Protein AF-A0A2N5UF19-F1 (afdb_monomer_lite)

pLDDT: mean 84.65, std 9.79, range [37.78, 95.38]

Structure (mmCIF, N/CA/C/O backbone):
data_AF-A0A2N5UF19-F1
#
_entry.id   AF-A0A2N5UF19-F1
#
loop_
_atom_site.group_PDB
_atom_site.id
_atom_site.type_symbol
_atom_site.label_atom_id
_atom_site.label_alt_id
_atom_site.label_comp_id
_atom_site.label_asym_id
_atom_site.label_entity_id
_atom_site.label_seq_id
_atom_site.pdbx_PDB_ins_code
_atom_site.Cartn_x
_atom_site.Cartn_y
_atom_site.Cartn_z
_atom_site.occupancy
_atom_site.B_iso_or_equiv
_atom_site.auth_seq_id
_atom_site.auth_comp_id
_atom_site.auth_asym_id
_atom_site.auth_atom_id
_atom_site.pdbx_PDB_model_num
ATOM 1 N N . MET A 1 1 ? -1.051 24.160 10.845 1.00 38.50 1 MET A N 1
ATOM 2 C CA . MET A 1 1 ? -1.423 22.813 11.329 1.00 38.50 1 MET A CA 1
ATOM 3 C C . MET A 1 1 ? -2.649 22.968 12.214 1.00 38.50 1 MET A C 1
ATOM 5 O O . MET A 1 1 ? -2.527 23.573 13.270 1.00 38.50 1 MET A O 1
ATOM 9 N N . ASN A 1 2 ? -3.829 22.519 11.776 1.00 37.78 2 ASN A N 1
ATOM 10 C CA . ASN A 1 2 ? -4.981 22.441 12.677 1.00 37.78 2 ASN A CA 1
ATOM 11 C C . ASN A 1 2 ? -4.737 21.266 13.622 1.00 37.78 2 ASN A C 1
ATOM 13 O O . ASN A 1 2 ? -4.760 20.116 13.192 1.00 37.78 2 ASN A O 1
ATOM 17 N N . ILE A 1 3 ? -4.452 21.559 14.889 1.00 50.50 3 ILE A N 1
ATOM 18 C CA . ILE A 1 3 ? -4.397 20.536 15.930 1.00 50.50 3 ILE A CA 1
ATOM 19 C C . ILE A 1 3 ? -5.842 20.093 16.151 1.00 50.50 3 ILE A C 1
ATOM 21 O O . ILE A 1 3 ? -6.646 20.840 16.709 1.00 50.50 3 ILE A O 1
ATOM 25 N N . VAL A 1 4 ? -6.190 18.902 15.666 1.00 58.25 4 VAL A N 1
ATOM 26 C CA 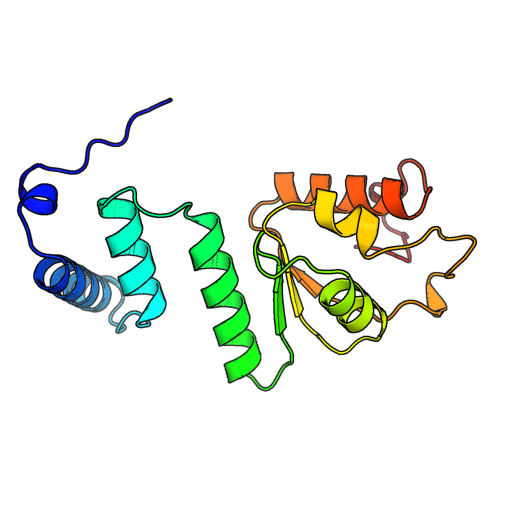. VAL A 1 4 ? -7.482 18.284 15.972 1.00 58.25 4 VAL A CA 1
ATOM 27 C C . VAL A 1 4 ? -7.481 17.982 17.468 1.00 58.25 4 VAL A C 1
ATOM 29 O O . VAL A 1 4 ? -6.801 17.067 17.924 1.00 58.25 4 VAL A O 1
ATOM 32 N N . ARG A 1 5 ? -8.193 18.795 18.256 1.00 68.38 5 ARG A N 1
ATOM 33 C CA . ARG A 1 5 ? -8.368 18.542 19.689 1.00 68.38 5 ARG A CA 1
ATOM 34 C C . ARG A 1 5 ? -9.418 17.458 19.875 1.00 68.38 5 ARG A C 1
ATOM 36 O O . ARG A 1 5 ? -10.597 17.670 19.601 1.00 68.38 5 ARG A O 1
ATOM 43 N N . VAL A 1 6 ? -8.974 16.308 20.361 1.00 73.88 6 VAL A N 1
ATOM 44 C CA . VAL A 1 6 ? -9.854 15.217 20.777 1.00 73.88 6 VAL A CA 1
ATOM 45 C C . VAL A 1 6 ? -10.618 15.659 22.039 1.00 73.88 6 VAL A C 1
ATOM 47 O O . VAL A 1 6 ? -9.989 16.225 22.936 1.00 73.88 6 VAL A O 1
ATOM 50 N N . PRO A 1 7 ? -11.946 15.453 22.139 1.00 81.50 7 PRO A N 1
ATOM 51 C CA . PRO A 1 7 ? -12.726 15.858 23.312 1.00 81.50 7 PRO A CA 1
ATOM 52 C C . PRO A 1 7 ? -12.206 15.235 24.616 1.00 81.50 7 PRO A C 1
ATOM 54 O O . PRO A 1 7 ? -11.822 14.067 24.623 1.00 81.50 7 PRO A O 1
ATOM 57 N N . GLU A 1 8 ? -12.271 15.964 25.735 1.00 81.25 8 GLU A N 1
ATOM 58 C CA . GLU A 1 8 ? -11.781 15.499 27.052 1.00 81.25 8 GLU A CA 1
ATOM 59 C C . GLU A 1 8 ? -12.364 14.145 27.470 1.00 81.25 8 GLU A C 1
ATOM 61 O O . GLU A 1 8 ? -11.659 13.301 28.009 1.00 81.25 8 GLU A O 1
ATOM 66 N N . LYS A 1 9 ? -13.636 13.892 27.140 1.00 81.12 9 LYS A N 1
ATOM 67 C CA . LYS A 1 9 ? -14.297 12.608 27.416 1.00 81.12 9 LYS A CA 1
ATOM 68 C C . LYS A 1 9 ? -13.608 11.424 26.737 1.00 81.12 9 LYS A C 1
ATOM 70 O O . LYS A 1 9 ? -13.553 10.348 27.310 1.00 81.12 9 LYS A O 1
ATOM 75 N N . VAL A 1 10 ? -13.092 11.623 25.525 1.00 80.50 10 VAL A N 1
ATOM 76 C CA . VAL A 1 10 ? -12.361 10.585 24.787 1.00 80.50 10 VAL A CA 1
ATOM 77 C C . VAL A 1 10 ? -10.948 10.448 25.349 1.00 80.50 10 VAL A C 1
ATOM 79 O O . VAL A 1 10 ? -10.447 9.339 25.471 1.00 80.50 10 VAL A O 1
ATOM 82 N N . GLN A 1 11 ? -10.320 11.550 25.768 1.00 80.50 11 GLN A N 1
ATOM 83 C CA . GLN A 1 11 ? -9.014 11.496 26.433 1.00 80.50 11 GLN A CA 1
ATOM 84 C C . GLN A 1 11 ? -9.071 10.740 27.770 1.00 80.50 11 GLN A C 1
ATOM 86 O O . GLN A 1 11 ? -8.145 9.997 28.071 1.00 80.50 11 GLN A O 1
ATOM 91 N N . ALA A 1 12 ? -10.155 10.898 28.536 1.00 86.62 12 ALA A N 1
ATOM 92 C CA . ALA A 1 12 ? -10.349 10.260 29.839 1.00 86.62 12 ALA A CA 1
ATOM 93 C C . ALA A 1 12 ? -10.863 8.809 29.769 1.00 86.62 12 ALA A C 1
ATOM 95 O O . ALA A 1 12 ? -10.735 8.078 30.747 1.00 86.62 12 ALA A O 1
ATOM 96 N N . ALA A 1 13 ? -11.457 8.400 28.645 1.00 89.81 13 ALA A N 1
ATOM 97 C CA . ALA A 1 13 ? -11.906 7.026 28.435 1.00 89.81 13 ALA A CA 1
ATOM 98 C C . ALA A 1 13 ? -10.713 6.070 28.313 1.00 89.81 13 ALA A C 1
ATOM 100 O O . ALA A 1 13 ? -9.643 6.463 27.853 1.00 89.81 13 ALA A O 1
ATOM 101 N N . THR A 1 14 ? -10.908 4.807 28.663 1.00 93.06 14 THR A N 1
ATOM 102 C CA . THR A 1 14 ? -9.971 3.708 28.400 1.00 93.06 14 THR A CA 1
ATOM 103 C C . THR A 1 14 ? -10.012 3.286 26.929 1.00 93.06 14 THR A C 1
ATOM 105 O O . THR A 1 14 ? -10.962 3.585 26.203 1.00 93.06 14 THR A O 1
ATOM 108 N N . ASP A 1 15 ? -8.979 2.580 26.465 1.00 89.75 15 ASP A N 1
ATOM 109 C CA . ASP A 1 15 ? -8.937 2.106 25.077 1.00 89.75 15 ASP A CA 1
ATOM 110 C C . ASP A 1 15 ? -10.076 1.128 24.774 1.00 89.75 15 ASP A C 1
ATOM 112 O O . ASP A 1 15 ? -10.686 1.235 23.716 1.00 89.75 15 ASP A O 1
ATOM 116 N N . GLU A 1 16 ? -10.441 0.250 25.710 1.00 93.50 16 GLU A N 1
ATOM 117 C CA . GLU A 1 16 ? -11.579 -0.660 25.530 1.00 93.50 16 GLU A CA 1
ATOM 118 C C . GLU A 1 16 ? -12.912 0.085 25.402 1.00 93.50 16 GLU A C 1
ATOM 120 O O . GLU A 1 16 ? -13.713 -0.225 24.519 1.00 93.50 16 GLU A O 1
ATOM 125 N N . GLU A 1 17 ? -13.138 1.127 26.205 1.00 94.06 17 GLU A N 1
ATOM 126 C CA . GLU A 1 17 ? -14.334 1.968 26.072 1.00 94.06 17 GLU A CA 1
ATOM 127 C C . GLU A 1 17 ? -14.383 2.666 24.707 1.00 94.06 17 GLU A C 1
ATOM 129 O O . GLU A 1 17 ? -15.438 2.708 24.069 1.00 94.06 17 GLU A O 1
ATOM 134 N N . ILE A 1 18 ? -13.244 3.169 24.215 1.00 92.25 18 ILE A N 1
ATOM 135 C CA . ILE A 1 18 ? -13.155 3.765 22.876 1.00 92.25 18 ILE A CA 1
ATOM 136 C C . ILE A 1 18 ? -13.451 2.723 21.793 1.00 92.25 18 ILE A C 1
ATOM 138 O O . ILE A 1 18 ? -14.260 2.994 20.902 1.00 92.25 18 ILE A O 1
ATOM 142 N N . LYS A 1 19 ? -12.849 1.529 21.870 1.00 93.44 19 LYS A N 1
ATOM 143 C CA . LYS A 1 19 ? -13.059 0.446 20.896 1.00 93.44 19 LYS A CA 1
ATOM 144 C C . LYS A 1 19 ? -14.536 0.052 20.819 1.00 93.44 19 LYS A C 1
ATOM 146 O O . LYS A 1 19 ? -15.097 0.001 19.723 1.00 93.44 19 LYS A O 1
ATOM 151 N N . GLN A 1 20 ? -15.196 -0.128 21.964 1.00 94.44 20 GLN A N 1
ATOM 152 C CA . GLN A 1 20 ? -16.628 -0.442 22.024 1.00 94.44 20 GLN A CA 1
ATOM 153 C C . GLN A 1 20 ? -17.499 0.674 21.436 1.00 94.44 20 GLN A C 1
ATOM 155 O O . GLN A 1 20 ? -18.441 0.402 20.688 1.00 94.44 20 GLN A O 1
ATOM 160 N N . LEU A 1 21 ? -17.169 1.941 21.708 1.00 92.19 21 LEU A N 1
ATOM 161 C CA . LEU A 1 21 ? -17.882 3.079 21.126 1.00 92.19 21 LEU A CA 1
ATOM 162 C C . LEU A 1 21 ? -17.738 3.136 19.600 1.00 92.19 21 LEU A C 1
ATOM 164 O O . LEU A 1 21 ? -18.724 3.410 18.913 1.00 92.19 21 LEU A O 1
ATOM 168 N N . ILE A 1 22 ? -16.547 2.860 19.064 1.00 91.50 22 ILE A N 1
ATOM 169 C CA . ILE A 1 22 ? -16.302 2.817 17.615 1.00 91.50 22 ILE A CA 1
ATOM 170 C C . ILE A 1 22 ? -17.137 1.707 16.965 1.00 91.50 22 ILE A C 1
ATOM 172 O O . ILE A 1 22 ? -17.816 1.961 15.966 1.00 91.50 22 ILE A O 1
ATOM 176 N N . ILE A 1 23 ? -17.140 0.505 17.550 1.00 93.50 23 ILE A N 1
ATOM 177 C CA . ILE A 1 23 ? -17.935 -0.635 17.068 1.00 93.50 23 ILE A CA 1
ATOM 178 C C . ILE A 1 23 ? -19.424 -0.284 17.061 1.00 93.50 23 ILE A C 1
ATOM 180 O O . ILE A 1 23 ? -20.087 -0.400 16.026 1.00 93.50 23 ILE A O 1
ATOM 184 N N . ALA A 1 24 ? -19.938 0.229 18.182 1.00 93.75 24 ALA A N 1
ATOM 185 C CA . ALA A 1 24 ? -21.338 0.610 18.317 1.00 93.75 24 ALA A CA 1
ATOM 186 C C . ALA A 1 24 ? -21.744 1.711 17.320 1.00 93.75 24 ALA A C 1
ATOM 188 O O . ALA A 1 24 ? -22.820 1.642 16.719 1.00 93.75 24 ALA A O 1
ATOM 189 N N . GLN A 1 25 ? -20.892 2.720 17.103 1.00 92.88 25 GLN A N 1
ATOM 190 C CA . GLN A 1 25 ? -21.153 3.778 16.123 1.00 92.88 25 GLN A CA 1
ATOM 191 C C . GLN A 1 25 ? -21.140 3.258 14.685 1.00 92.88 25 GLN A C 1
ATOM 193 O O . GLN A 1 25 ? -22.019 3.633 13.906 1.00 92.88 25 GLN A O 1
ATOM 198 N N . SER A 1 26 ? -20.186 2.393 14.332 1.00 92.25 26 SER A N 1
ATOM 199 C CA . SER A 1 26 ? -20.117 1.780 13.003 1.00 92.25 26 SER A CA 1
ATOM 200 C C . SER A 1 26 ? -21.362 0.945 12.711 1.00 92.25 26 SER A C 1
ATOM 202 O O . SER A 1 26 ? -22.019 1.170 11.694 1.00 92.25 26 SER A O 1
ATOM 204 N N . LEU A 1 27 ? -21.759 0.068 13.640 1.00 93.38 27 LEU A N 1
ATOM 205 C CA . LEU A 1 27 ? -22.988 -0.721 13.525 1.00 93.38 27 LEU A CA 1
ATOM 206 C C . LEU A 1 27 ? -24.215 0.178 13.368 1.00 93.38 27 LEU A C 1
ATOM 208 O O . LEU A 1 27 ? -25.007 -0.009 12.451 1.00 93.38 27 LEU A O 1
ATOM 212 N N . ARG A 1 28 ? -24.349 1.215 14.198 1.00 95.38 28 ARG A N 1
ATOM 213 C CA . ARG A 1 28 ? -25.477 2.150 14.113 1.00 95.38 28 ARG A CA 1
ATOM 214 C C . ARG A 1 28 ? -25.533 2.902 12.779 1.00 95.38 28 ARG A C 1
ATOM 216 O O . ARG A 1 28 ? -26.624 3.192 12.293 1.00 95.38 28 ARG A O 1
ATOM 223 N N . ARG A 1 29 ? -24.384 3.296 12.220 1.00 95.25 29 ARG A N 1
ATOM 224 C CA . ARG A 1 29 ? -24.312 4.185 11.047 1.00 95.25 29 ARG A CA 1
ATOM 225 C C . ARG A 1 29 ? -24.314 3.446 9.713 1.00 95.25 29 ARG A C 1
ATOM 227 O O . ARG A 1 29 ? -24.862 3.980 8.744 1.00 95.25 29 ARG A O 1
ATOM 234 N N . TYR A 1 30 ? -23.655 2.295 9.664 1.00 93.19 30 TYR A N 1
ATOM 235 C CA . TYR A 1 30 ? -23.411 1.519 8.448 1.00 93.19 30 TYR A CA 1
ATOM 236 C C . TYR A 1 30 ? -24.111 0.158 8.462 1.00 93.19 30 TYR A C 1
ATOM 238 O O . TYR A 1 30 ? -24.095 -0.528 7.447 1.00 93.19 30 TYR A O 1
ATOM 246 N N . ASN A 1 31 ? -24.734 -0.229 9.583 1.00 92.69 31 ASN A N 1
ATOM 247 C CA . ASN A 1 31 ? -25.325 -1.554 9.781 1.00 92.69 31 ASN A CA 1
ATOM 248 C C . ASN A 1 31 ? -24.322 -2.693 9.528 1.00 92.69 31 ASN A C 1
ATOM 250 O O . ASN A 1 31 ? -24.681 -3.768 9.054 1.00 92.69 31 ASN A O 1
ATOM 254 N N . GLN A 1 32 ? -23.048 -2.422 9.818 1.00 87.75 32 GLN A N 1
ATOM 255 C CA . GLN A 1 32 ? -21.938 -3.335 9.610 1.00 87.75 32 GLN A CA 1
ATOM 256 C C . GLN A 1 32 ? -20.946 -3.201 10.763 1.00 87.75 32 GLN A C 1
ATOM 258 O O . GLN A 1 32 ? -20.590 -2.090 11.181 1.00 87.75 32 GLN A O 1
ATOM 263 N N . GLU A 1 33 ? -20.501 -4.346 11.271 1.00 88.88 33 GLU A N 1
ATOM 264 C CA . GLU A 1 33 ? -19.436 -4.392 12.262 1.00 88.88 33 GLU A CA 1
ATOM 265 C C . GLU A 1 33 ? -18.110 -3.979 11.603 1.00 88.88 33 GLU A C 1
ATOM 267 O O . 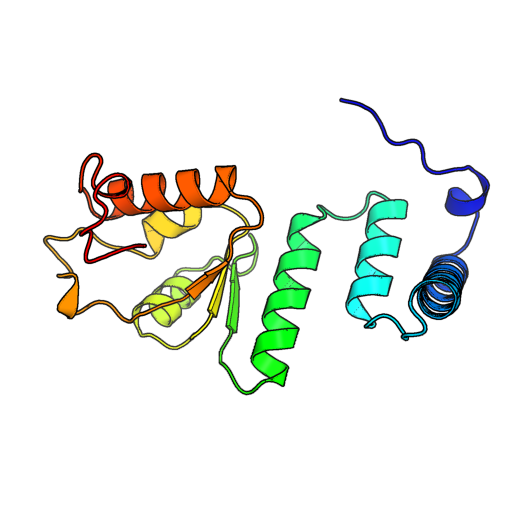GLU A 1 33 ? -17.777 -4.480 10.521 1.00 88.88 33 GLU A O 1
ATOM 272 N N . PRO A 1 34 ? -17.368 -3.029 12.196 1.00 87.50 34 PRO A N 1
ATOM 273 C CA . PRO A 1 34 ? -16.084 -2.627 11.652 1.00 87.50 34 PRO A CA 1
ATOM 274 C C . PRO A 1 34 ? -15.072 -3.753 11.854 1.00 87.50 34 PRO A C 1
ATOM 276 O O . PRO A 1 34 ? -15.128 -4.505 12.826 1.00 87.50 34 PRO A O 1
ATOM 279 N N . LYS A 1 35 ? -14.099 -3.849 10.950 1.00 84.56 35 LYS A N 1
ATOM 280 C CA . LYS A 1 35 ? -13.008 -4.817 11.103 1.00 84.56 35 LYS A CA 1
ATOM 281 C C . LYS A 1 35 ? -12.163 -4.460 12.334 1.00 84.56 35 LYS A C 1
ATOM 283 O O . LYS A 1 35 ? -11.968 -3.267 12.585 1.00 84.56 35 LYS A O 1
ATOM 288 N N . PRO A 1 36 ? -11.576 -5.442 13.045 1.00 85.69 36 PRO A N 1
ATOM 289 C CA . PRO A 1 36 ? -10.744 -5.176 14.222 1.00 85.69 36 PRO A CA 1
ATOM 290 C C . PRO A 1 36 ? -9.655 -4.124 13.977 1.00 85.69 36 PRO A C 1
ATOM 292 O O . PRO A 1 36 ? -9.497 -3.198 14.770 1.00 85.69 36 PRO A O 1
ATOM 295 N N . LEU A 1 37 ? -8.976 -4.185 12.828 1.00 79.06 37 LEU A N 1
ATOM 296 C CA . LEU A 1 37 ? -7.924 -3.232 12.487 1.00 79.06 37 LEU A CA 1
ATOM 297 C C . LEU A 1 37 ? -8.458 -1.811 12.211 1.00 79.06 37 LEU A C 1
ATOM 299 O O . LEU A 1 37 ? -7.765 -0.834 12.488 1.00 79.06 37 LEU A O 1
ATOM 303 N N . GLN A 1 38 ? -9.705 -1.651 11.755 1.00 81.56 38 GLN A N 1
ATOM 304 C CA . GLN A 1 38 ? -10.348 -0.333 11.632 1.00 81.56 38 GLN A CA 1
ATOM 305 C C . GLN A 1 38 ? -10.622 0.277 13.008 1.00 81.56 38 GLN A C 1
ATOM 307 O O . GLN A 1 38 ? -10.403 1.472 13.209 1.00 81.56 38 GLN A O 1
ATOM 312 N N . VAL A 1 39 ? -11.058 -0.548 13.962 1.00 88.94 39 VAL A N 1
ATOM 313 C CA . VAL A 1 39 ? -11.268 -0.129 15.351 1.00 88.94 39 VAL A CA 1
ATOM 314 C C . VAL A 1 39 ? -9.938 0.305 15.965 1.00 88.94 39 VAL A C 1
ATOM 316 O O . VAL A 1 39 ? -9.831 1.413 16.483 1.00 88.94 39 VAL A O 1
ATOM 319 N N . GLU A 1 40 ? -8.902 -0.518 15.816 1.00 84.38 40 GLU A N 1
ATOM 320 C CA . GLU A 1 40 ? -7.552 -0.229 16.303 1.00 84.38 40 GLU A CA 1
ATOM 321 C C . GLU A 1 40 ? -6.981 1.052 15.673 1.00 84.38 40 GLU A C 1
ATOM 323 O O . GLU A 1 40 ? -6.414 1.903 16.358 1.00 84.38 40 GLU A O 1
ATOM 328 N N . THR A 1 41 ? -7.207 1.251 14.372 1.00 78.38 41 THR A N 1
ATOM 329 C CA . THR A 1 41 ? -6.794 2.460 13.647 1.00 78.38 41 THR A CA 1
ATOM 330 C C . THR A 1 41 ? -7.408 3.718 14.249 1.00 78.38 41 THR A C 1
ATOM 332 O O . THR A 1 41 ? -6.698 4.683 14.534 1.00 78.38 41 THR A O 1
ATOM 335 N N . VAL A 1 42 ? -8.729 3.727 14.435 1.00 84.88 42 VAL A N 1
ATOM 336 C CA . VAL A 1 42 ? -9.442 4.902 14.947 1.00 84.88 42 VAL A CA 1
ATOM 337 C C . VAL A 1 42 ? -9.056 5.171 16.401 1.00 84.88 42 VAL A C 1
ATOM 339 O O . VAL A 1 42 ? -8.814 6.326 16.748 1.00 84.88 42 VAL A O 1
ATOM 342 N N . THR A 1 43 ? -8.906 4.134 17.228 1.00 87.44 43 THR A N 1
ATOM 343 C CA . THR A 1 43 ? -8.422 4.273 18.610 1.00 87.44 43 THR A CA 1
ATOM 344 C C . THR A 1 43 ? -7.043 4.929 18.650 1.00 87.44 43 THR A C 1
ATOM 346 O O . THR A 1 43 ? -6.857 5.936 19.333 1.00 87.44 43 THR A O 1
ATOM 349 N N . ASN A 1 44 ? -6.093 4.445 17.851 1.00 80.69 44 ASN A N 1
ATOM 350 C CA . ASN A 1 44 ? -4.738 4.993 17.829 1.00 80.69 44 ASN A CA 1
ATOM 351 C C . ASN A 1 44 ? -4.672 6.431 17.295 1.00 80.69 44 ASN A C 1
ATOM 353 O O . ASN A 1 44 ? -3.874 7.235 17.785 1.00 80.69 44 ASN A O 1
ATOM 357 N N . LEU A 1 45 ? -5.547 6.792 16.349 1.00 79.19 45 LEU A N 1
ATOM 358 C CA . LEU A 1 45 ? -5.700 8.175 15.888 1.00 79.19 45 LEU A CA 1
ATOM 359 C C . LEU A 1 45 ? -6.227 9.095 16.989 1.00 79.19 45 LEU A C 1
ATOM 361 O O . LEU A 1 45 ? -5.701 10.192 17.170 1.00 79.19 45 LEU A O 1
ATOM 365 N N . LEU A 1 46 ? -7.224 8.646 17.754 1.00 83.50 46 LEU A N 1
ATOM 366 C CA . LEU A 1 46 ? -7.764 9.400 18.890 1.00 83.50 46 LEU A CA 1
ATOM 367 C C . LEU A 1 46 ? -6.733 9.579 20.015 1.00 83.50 46 LEU A C 1
ATOM 369 O O . LEU A 1 46 ? -6.813 10.549 20.768 1.00 83.50 46 LEU A O 1
ATOM 373 N N . ARG A 1 47 ? -5.751 8.680 20.114 1.00 82.19 47 ARG A N 1
ATOM 374 C CA . ARG A 1 47 ? -4.631 8.777 21.061 1.00 82.19 47 ARG A CA 1
ATOM 375 C C . ARG A 1 47 ? -3.421 9.540 20.531 1.00 82.19 47 ARG A C 1
ATOM 377 O O . ARG A 1 47 ? -2.505 9.818 21.298 1.00 82.19 47 ARG A O 1
ATOM 384 N N . GLY A 1 48 ? -3.396 9.875 19.242 1.00 75.56 48 GLY A N 1
ATOM 385 C CA . GLY A 1 48 ? -2.229 10.479 18.597 1.00 75.56 48 GLY A CA 1
ATOM 386 C C . GLY A 1 48 ? -1.001 9.561 18.561 1.00 75.56 48 GLY A C 1
ATOM 387 O O . GLY A 1 48 ? 0.116 10.057 18.449 1.00 75.56 48 GLY A O 1
ATOM 388 N N . LEU A 1 49 ? -1.193 8.241 18.682 1.00 67.69 49 LEU A N 1
ATOM 389 C CA . LEU A 1 49 ? -0.107 7.258 18.783 1.00 67.69 49 LEU A CA 1
ATOM 390 C C . LEU A 1 49 ? 0.429 6.805 17.420 1.00 67.69 49 LEU A C 1
ATOM 392 O O . LEU A 1 49 ? 1.557 6.325 17.348 1.00 67.69 49 LEU A O 1
ATOM 396 N N . LEU A 1 50 ? -0.349 6.953 16.343 1.00 61.81 50 LEU A N 1
ATOM 397 C CA . LEU A 1 50 ? 0.014 6.442 15.019 1.00 61.81 50 LEU A CA 1
ATOM 398 C C . LEU A 1 50 ? -0.155 7.470 13.906 1.00 61.81 50 LEU A C 1
ATOM 400 O O . LEU A 1 50 ? -1.074 8.291 13.906 1.00 61.81 50 LEU A O 1
ATOM 404 N N . ASN A 1 51 ? 0.724 7.359 12.908 1.00 60.78 51 ASN A N 1
ATOM 405 C CA . ASN A 1 51 ? 0.518 7.975 11.611 1.00 60.78 51 ASN A CA 1
ATOM 406 C C . ASN A 1 51 ? -0.625 7.218 10.902 1.00 60.78 51 ASN A C 1
ATOM 408 O O . ASN A 1 51 ? -0.485 6.015 10.678 1.00 60.78 51 ASN A O 1
ATOM 412 N N . PRO A 1 52 ? -1.736 7.876 10.517 1.00 59.19 52 PRO A N 1
ATOM 413 C CA . PRO A 1 52 ? -2.875 7.224 9.856 1.00 59.19 52 PRO A CA 1
ATOM 414 C C . PRO A 1 52 ? -2.519 6.428 8.593 1.00 59.19 52 PRO A C 1
ATOM 416 O O . PRO A 1 52 ? -3.311 5.607 8.138 1.00 59.19 52 PRO A O 1
ATOM 419 N N . LEU A 1 53 ? -1.356 6.691 7.992 1.00 58.16 53 LEU A N 1
A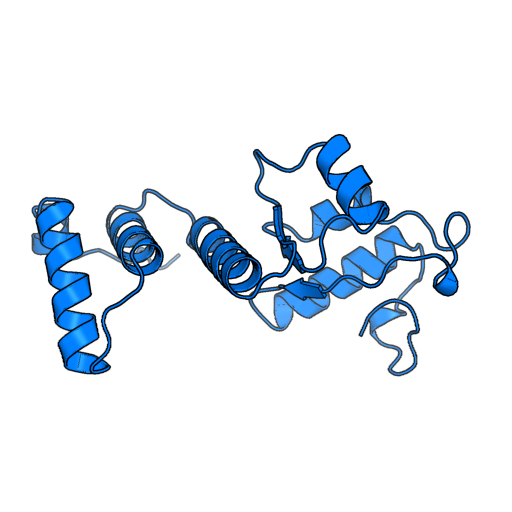TOM 420 C CA . LEU A 1 53 ? -0.883 5.972 6.812 1.00 58.16 53 LEU A CA 1
ATOM 421 C C . LEU A 1 53 ? -0.367 4.564 7.130 1.00 58.16 53 LEU A C 1
ATOM 423 O O . LEU A 1 53 ? -0.406 3.708 6.246 1.00 58.16 53 LEU A O 1
ATOM 427 N N . ASP A 1 54 ? 0.083 4.311 8.360 1.00 63.53 54 ASP A N 1
ATOM 428 C CA . ASP A 1 54 ? 0.678 3.027 8.728 1.00 63.53 54 ASP A CA 1
ATOM 429 C C . ASP A 1 54 ? -0.396 1.947 8.824 1.00 63.53 54 ASP A C 1
ATOM 431 O O . ASP A 1 54 ? -0.338 0.929 8.134 1.00 63.53 54 ASP A O 1
ATOM 435 N N . THR A 1 55 ? -1.449 2.260 9.569 1.00 66.81 55 THR A N 1
ATOM 436 C CA . THR A 1 55 ? -2.603 1.391 9.770 1.00 66.81 55 THR A CA 1
ATOM 437 C C . THR A 1 55 ? -3.433 1.199 8.503 1.00 66.81 55 THR A C 1
ATOM 439 O O . THR A 1 55 ? -4.022 0.139 8.291 1.00 66.81 55 THR A O 1
ATOM 442 N N . LEU A 1 56 ? -3.492 2.206 7.626 1.00 69.19 56 LEU A N 1
ATOM 443 C CA . LEU A 1 56 ? -4.213 2.087 6.361 1.00 69.19 56 LEU A CA 1
ATOM 444 C C . LEU A 1 56 ? -3.529 1.093 5.410 1.00 69.19 56 LEU A C 1
ATOM 446 O O . LEU A 1 56 ? -4.224 0.344 4.724 1.00 69.19 56 LEU A O 1
ATOM 450 N N . GLY A 1 57 ? -2.193 1.065 5.390 1.00 74.19 57 GLY A N 1
ATOM 451 C CA . GLY A 1 57 ? -1.438 0.097 4.595 1.00 74.19 57 GLY A CA 1
ATOM 452 C C . GLY A 1 57 ? -1.644 -1.343 5.071 1.00 74.19 57 GLY A C 1
ATOM 453 O O . GLY A 1 57 ? -1.834 -2.235 4.245 1.00 74.19 57 GLY A O 1
ATOM 454 N N . ASP A 1 58 ? -1.691 -1.563 6.387 1.00 78.31 58 ASP A N 1
ATOM 455 C CA . ASP A 1 58 ? -1.913 -2.897 6.959 1.00 78.31 58 ASP A CA 1
ATOM 456 C C . ASP A 1 58 ? -3.311 -3.431 6.617 1.00 78.31 58 ASP A C 1
ATOM 458 O O . ASP A 1 58 ? -3.437 -4.561 6.147 1.00 78.31 58 ASP A O 1
ATOM 462 N N . ASN A 1 59 ? -4.349 -2.588 6.714 1.00 78.88 59 ASN A N 1
ATOM 463 C CA . ASN A 1 59 ? -5.720 -2.958 6.332 1.00 78.88 59 ASN A CA 1
ATOM 464 C C . ASN A 1 59 ? -5.801 -3.424 4.873 1.00 78.88 59 ASN A C 1
ATOM 466 O O . ASN A 1 59 ? -6.485 -4.395 4.553 1.00 78.88 59 ASN A O 1
ATOM 470 N N . GLN A 1 60 ? -5.097 -2.734 3.976 1.00 78.31 60 GLN A N 1
ATOM 471 C CA . GLN A 1 60 ? -5.087 -3.086 2.559 1.00 78.31 60 GLN A CA 1
ATOM 472 C C . GLN A 1 60 ? -4.403 -4.429 2.319 1.00 78.31 60 GLN A C 1
ATOM 474 O O . GLN A 1 60 ? -4.890 -5.227 1.521 1.00 78.31 60 GLN A O 1
ATOM 479 N N . VAL A 1 61 ? -3.291 -4.693 3.006 1.00 87.88 61 VAL A N 1
ATOM 480 C CA . VAL A 1 61 ? -2.575 -5.967 2.893 1.00 87.88 61 VAL A CA 1
ATOM 481 C C . VAL A 1 61 ? -3.416 -7.114 3.437 1.00 87.88 61 VAL A C 1
ATOM 483 O O . VAL A 1 61 ? -3.565 -8.118 2.742 1.00 87.88 61 VAL A O 1
ATOM 486 N N . GLU A 1 62 ? -4.027 -6.953 4.612 1.00 87.62 62 GLU A N 1
ATOM 487 C CA . GLU A 1 62 ? -4.921 -7.959 5.195 1.00 87.62 62 GLU A CA 1
ATOM 488 C C . GLU A 1 62 ? -6.073 -8.315 4.251 1.00 87.62 62 GLU A C 1
ATOM 490 O O . GLU A 1 62 ? -6.367 -9.491 4.044 1.00 87.62 62 GLU A O 1
ATOM 495 N N . GLU A 1 63 ? -6.694 -7.320 3.613 1.00 86.44 63 GLU A N 1
ATOM 496 C CA . GLU A 1 63 ? -7.776 -7.545 2.651 1.00 86.44 63 GLU A CA 1
ATOM 497 C C . GLU A 1 63 ? -7.339 -8.358 1.430 1.00 86.44 63 GLU A C 1
ATOM 499 O O . GLU A 1 63 ? -8.087 -9.216 0.957 1.00 86.44 63 GLU A O 1
ATOM 504 N N . LYS A 1 64 ? -6.133 -8.110 0.908 1.00 90.25 64 LYS A N 1
ATOM 505 C CA . LYS A 1 64 ? -5.599 -8.855 -0.241 1.00 90.25 64 LYS A CA 1
ATOM 506 C C . LYS A 1 64 ? -5.217 -10.278 0.133 1.00 90.25 64 LYS A C 1
ATOM 508 O O . LYS A 1 64 ? -5.552 -11.198 -0.610 1.00 90.25 64 LYS A O 1
ATOM 513 N N . VAL A 1 65 ? -4.595 -10.459 1.295 1.00 91.38 65 VAL A N 1
ATOM 514 C CA . VAL A 1 65 ? -4.261 -11.785 1.824 1.00 91.38 65 VAL A CA 1
ATOM 515 C C . VAL A 1 65 ? -5.528 -12.599 2.083 1.00 91.38 65 VAL A C 1
ATOM 517 O O . VAL A 1 65 ? -5.601 -13.753 1.668 1.00 91.38 65 VAL A O 1
ATOM 520 N N . ALA A 1 66 ? -6.565 -11.995 2.669 1.00 88.69 66 ALA A N 1
ATOM 521 C CA . ALA A 1 66 ? -7.857 -12.648 2.882 1.00 88.69 66 ALA A CA 1
ATOM 522 C C . ALA A 1 66 ? -8.543 -13.064 1.567 1.00 88.69 66 ALA A C 1
ATOM 524 O O . ALA A 1 66 ? -9.278 -14.048 1.538 1.00 88.69 66 ALA A O 1
AT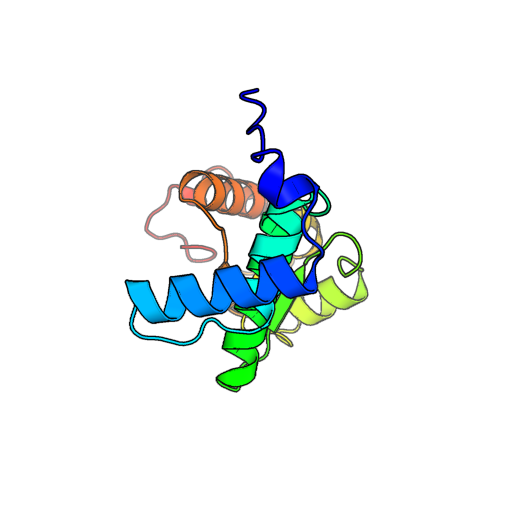OM 525 N N . ALA A 1 67 ? -8.280 -12.349 0.471 1.00 90.62 67 ALA A N 1
ATOM 526 C CA . ALA A 1 67 ? -8.743 -12.696 -0.871 1.00 90.62 67 ALA A CA 1
ATOM 527 C C . ALA A 1 67 ? -7.829 -13.702 -1.610 1.00 90.62 67 ALA A C 1
ATOM 529 O O . ALA A 1 67 ? -8.072 -13.993 -2.779 1.00 90.62 67 ALA A O 1
ATOM 530 N N . GLY A 1 68 ? -6.797 -14.242 -0.949 1.00 91.81 68 GLY A N 1
ATOM 531 C CA . GLY A 1 68 ? -5.900 -15.264 -1.497 1.00 91.81 68 GLY A CA 1
ATOM 532 C C . GLY A 1 68 ? -4.715 -14.728 -2.305 1.00 91.81 68 GLY A C 1
ATOM 533 O O . GLY A 1 68 ? -4.038 -15.506 -2.972 1.00 91.81 68 GLY A O 1
ATOM 534 N N . PHE A 1 69 ? -4.449 -13.421 -2.259 1.00 92.69 69 PHE A N 1
ATOM 535 C CA . PHE A 1 69 ? -3.314 -12.806 -2.950 1.00 92.69 69 PHE A CA 1
ATOM 536 C C . PHE A 1 69 ? -2.107 -12.622 -2.031 1.00 92.69 69 PHE A C 1
ATOM 538 O O . PHE A 1 69 ? -2.248 -12.444 -0.821 1.00 92.69 69 PHE A O 1
ATOM 545 N N . THR A 1 70 ? -0.905 -12.568 -2.604 1.00 92.56 70 THR A N 1
ATOM 546 C CA . THR A 1 70 ? 0.289 -12.169 -1.853 1.00 92.56 70 THR A CA 1
ATOM 547 C C . THR A 1 70 ? 0.381 -10.642 -1.786 1.00 92.56 70 THR A C 1
ATOM 549 O O . THR A 1 70 ? 0.261 -9.948 -2.798 1.00 92.56 70 THR A O 1
ATOM 552 N N . ALA A 1 71 ? 0.577 -10.090 -0.587 1.00 92.00 71 ALA A N 1
ATOM 553 C CA . ALA A 1 71 ? 0.649 -8.646 -0.379 1.00 92.00 71 ALA A CA 1
ATOM 554 C C . ALA A 1 71 ? 1.681 -8.262 0.691 1.00 92.00 71 ALA A C 1
ATOM 556 O O . ALA A 1 71 ? 1.928 -9.027 1.623 1.00 92.00 71 ALA A O 1
ATOM 557 N N . ILE A 1 72 ? 2.274 -7.074 0.554 1.00 89.88 72 ILE A N 1
ATOM 558 C CA . ILE A 1 72 ? 3.247 -6.518 1.505 1.00 89.88 72 ILE A CA 1
ATOM 559 C C . ILE A 1 72 ? 2.985 -5.032 1.772 1.00 89.88 72 ILE A C 1
ATOM 561 O O . ILE A 1 72 ? 2.650 -4.273 0.860 1.00 89.88 72 ILE A O 1
ATOM 565 N N . ASN A 1 73 ? 3.147 -4.615 3.033 1.00 86.19 73 ASN A N 1
ATOM 566 C CA . ASN A 1 73 ? 3.127 -3.210 3.437 1.00 86.19 73 ASN A CA 1
ATOM 567 C C . ASN A 1 73 ? 4.565 -2.738 3.670 1.00 86.19 73 ASN A C 1
ATOM 569 O O . ASN A 1 73 ? 5.250 -3.212 4.584 1.00 86.19 73 ASN A O 1
ATOM 573 N N . MET A 1 74 ? 5.020 -1.802 2.841 1.00 82.44 74 MET A N 1
ATOM 574 C CA . MET A 1 74 ? 6.357 -1.220 2.892 1.00 82.44 74 MET A CA 1
ATOM 575 C C . MET A 1 74 ? 6.387 -0.110 3.935 1.00 82.44 74 MET A C 1
ATOM 577 O O . MET A 1 74 ? 6.280 1.082 3.628 1.00 82.44 74 MET A O 1
ATOM 581 N N . THR A 1 75 ? 6.505 -0.540 5.189 1.00 78.75 75 THR A N 1
ATOM 582 C CA . THR A 1 75 ? 6.755 0.328 6.337 1.00 78.75 75 THR A CA 1
ATOM 583 C C . THR A 1 75 ? 8.249 0.577 6.509 1.00 78.75 75 THR A C 1
ATOM 585 O O . THR A 1 75 ? 9.074 -0.172 5.983 1.00 78.75 75 THR A O 1
ATOM 588 N N . LYS A 1 76 ? 8.629 1.584 7.305 1.00 71.25 76 LYS A N 1
ATOM 589 C CA . LYS A 1 76 ? 10.046 1.813 7.653 1.00 71.25 76 LYS A CA 1
ATOM 590 C C . LYS A 1 76 ? 10.748 0.568 8.212 1.00 71.25 76 LYS A C 1
ATOM 592 O O . LYS A 1 76 ? 11.944 0.417 8.001 1.00 71.25 76 LYS A O 1
ATOM 597 N N . VAL A 1 77 ? 10.021 -0.302 8.915 1.00 75.25 77 VAL A N 1
ATOM 598 C CA . VAL A 1 77 ? 10.567 -1.531 9.515 1.00 75.25 77 VAL A CA 1
ATOM 599 C C . VAL A 1 77 ? 10.719 -2.645 8.474 1.00 75.25 77 VAL A C 1
ATOM 601 O O . VAL A 1 77 ? 11.695 -3.387 8.506 1.00 75.25 77 VAL A O 1
ATOM 604 N N . ASN A 1 78 ? 9.785 -2.739 7.523 1.00 77.50 78 ASN A N 1
ATOM 605 C CA . ASN A 1 78 ? 9.765 -3.806 6.517 1.00 77.50 78 ASN A CA 1
ATOM 606 C C . ASN A 1 78 ? 10.559 -3.468 5.247 1.00 77.50 78 ASN A C 1
ATOM 608 O O . ASN A 1 78 ? 10.786 -4.342 4.408 1.00 77.50 78 ASN A O 1
ATOM 612 N N . PHE A 1 79 ? 11.004 -2.219 5.103 1.00 82.56 79 PHE A N 1
ATOM 613 C CA . PHE A 1 79 ? 11.801 -1.759 3.974 1.00 82.56 79 PHE A CA 1
ATOM 614 C C . PHE A 1 79 ? 13.253 -2.258 4.068 1.00 82.56 79 PHE A C 1
ATOM 616 O O . PHE A 1 79 ? 14.157 -1.558 4.518 1.00 82.56 79 PHE A O 1
ATOM 623 N N . THR A 1 80 ? 13.464 -3.508 3.655 1.00 85.25 80 THR A N 1
ATOM 624 C CA . THR A 1 80 ? 14.767 -4.187 3.650 1.00 85.25 80 THR A CA 1
ATOM 625 C C . THR A 1 80 ? 15.162 -4.593 2.235 1.00 85.25 80 THR A C 1
ATOM 627 O O . THR A 1 80 ? 14.297 -4.812 1.387 1.00 85.25 80 THR A O 1
ATOM 630 N N . PHE A 1 81 ? 16.463 -4.778 1.987 1.00 84.50 81 PHE A N 1
ATOM 631 C CA . PHE A 1 81 ? 16.955 -5.271 0.693 1.00 84.50 81 PHE A CA 1
ATOM 632 C C . PHE A 1 81 ? 16.265 -6.579 0.279 1.00 84.50 81 PHE A C 1
ATOM 634 O O . PHE A 1 81 ? 15.814 -6.713 -0.851 1.00 84.50 81 PHE A O 1
ATOM 641 N N . GLN A 1 82 ? 16.081 -7.505 1.226 1.00 87.88 82 GLN A N 1
ATOM 642 C CA . GLN A 1 82 ? 15.389 -8.768 0.977 1.00 87.88 82 GLN A CA 1
ATOM 643 C C . GLN A 1 82 ? 13.922 -8.569 0.564 1.00 87.88 82 GLN A C 1
ATOM 645 O O . GLN A 1 82 ? 13.433 -9.286 -0.308 1.00 87.88 82 GLN A O 1
ATOM 650 N N . ALA A 1 83 ? 13.208 -7.624 1.184 1.00 86.81 83 ALA A N 1
ATOM 651 C CA . ALA A 1 83 ? 11.837 -7.303 0.795 1.00 86.81 83 ALA A CA 1
ATOM 652 C C . ALA A 1 83 ? 11.789 -6.709 -0.621 1.00 86.81 83 ALA A C 1
ATOM 654 O O . ALA A 1 83 ? 10.944 -7.116 -1.414 1.00 86.81 83 ALA A O 1
ATOM 655 N N . CYS A 1 84 ? 12.728 -5.822 -0.963 1.00 86.94 84 CYS A N 1
ATOM 656 C CA . CYS A 1 84 ? 12.851 -5.267 -2.312 1.00 86.94 84 CYS A CA 1
ATOM 657 C C . CYS A 1 84 ? 13.113 -6.360 -3.358 1.00 86.94 84 CYS A C 1
ATOM 659 O O . CYS A 1 84 ? 12.401 -6.406 -4.357 1.00 86.94 84 CYS A O 1
ATOM 661 N N . THR A 1 85 ? 14.046 -7.284 -3.102 1.00 87.62 85 THR A N 1
ATOM 662 C CA . THR A 1 85 ? 14.321 -8.417 -4.003 1.00 87.62 85 THR A CA 1
ATOM 663 C C . THR A 1 85 ? 13.086 -9.295 -4.192 1.00 87.62 85 THR A C 1
ATOM 665 O O . THR A 1 85 ? 12.713 -9.600 -5.315 1.00 87.62 85 THR A O 1
ATOM 668 N N . LYS A 1 86 ? 12.363 -9.622 -3.112 1.00 90.31 86 LYS A N 1
ATOM 669 C CA . LYS A 1 86 ? 11.112 -10.391 -3.212 1.00 90.31 86 LYS A CA 1
ATOM 670 C C . LYS A 1 86 ? 10.048 -9.691 -4.059 1.00 90.31 86 LYS A C 1
ATOM 672 O O . LYS A 1 86 ? 9.286 -10.364 -4.745 1.00 90.31 86 LYS A O 1
ATOM 677 N N . ILE A 1 87 ? 9.967 -8.362 -3.996 1.00 88.56 87 ILE A N 1
ATOM 678 C CA . ILE A 1 87 ? 9.053 -7.589 -4.846 1.00 88.56 87 ILE A CA 1
ATOM 679 C C . ILE A 1 87 ? 9.500 -7.666 -6.309 1.00 88.56 87 ILE A C 1
ATOM 681 O O . ILE A 1 87 ? 8.668 -7.937 -7.169 1.00 88.56 87 ILE A O 1
ATOM 685 N N . GLN A 1 88 ? 10.795 -7.489 -6.585 1.00 85.56 88 GLN A N 1
ATOM 686 C CA . GLN A 1 88 ? 11.360 -7.608 -7.937 1.00 85.56 88 GLN A CA 1
ATOM 687 C C . GLN A 1 88 ? 11.129 -8.998 -8.545 1.00 85.56 88 GLN A C 1
ATOM 689 O O . GLN A 1 88 ? 10.767 -9.100 -9.714 1.00 85.56 88 GLN A O 1
ATOM 694 N N . ASP A 1 89 ? 11.259 -10.046 -7.733 1.00 88.62 89 ASP A N 1
ATOM 695 C CA . ASP A 1 89 ? 11.056 -11.441 -8.132 1.00 88.62 89 ASP A CA 1
ATOM 696 C C . ASP A 1 89 ? 9.570 -11.826 -8.253 1.00 88.62 89 ASP A C 1
ATOM 698 O O . ASP A 1 89 ? 9.243 -12.966 -8.585 1.00 88.62 89 ASP A O 1
ATOM 702 N N . GLY A 1 90 ? 8.644 -10.905 -7.965 1.00 88.12 90 GLY A N 1
ATOM 703 C CA . GLY A 1 90 ? 7.214 -11.160 -8.109 1.00 88.12 90 GLY A CA 1
ATOM 704 C C . GLY A 1 90 ? 6.579 -11.965 -6.978 1.00 88.12 90 GLY A C 1
ATOM 705 O O . GLY A 1 90 ? 5.492 -12.513 -7.155 1.00 88.12 90 GLY A O 1
ATOM 706 N N . ALA A 1 91 ? 7.211 -12.040 -5.804 1.00 91.62 91 ALA A N 1
ATOM 707 C CA . ALA A 1 91 ? 6.659 -12.768 -4.659 1.00 91.62 91 ALA A CA 1
ATOM 708 C C . ALA A 1 91 ? 5.347 -12.152 -4.130 1.00 91.62 91 ALA A C 1
ATOM 710 O O . ALA A 1 91 ? 4.577 -12.832 -3.448 1.00 91.62 91 ALA A O 1
ATOM 711 N N . TYR A 1 92 ? 5.084 -10.877 -4.442 1.00 91.50 92 TYR A N 1
ATOM 712 C CA . TYR A 1 92 ? 3.909 -10.126 -4.002 1.00 91.50 92 TYR A CA 1
ATOM 713 C C . TYR A 1 92 ? 3.105 -9.602 -5.195 1.00 91.50 92 TYR A C 1
ATOM 715 O O . TYR A 1 92 ? 3.638 -8.883 -6.032 1.00 91.50 92 TYR A O 1
ATOM 723 N N . ASN A 1 93 ? 1.803 -9.895 -5.241 1.00 89.44 93 ASN A N 1
ATOM 724 C CA . ASN A 1 93 ? 0.885 -9.296 -6.213 1.00 89.44 93 ASN A CA 1
ATOM 725 C C . ASN A 1 93 ? 0.596 -7.816 -5.895 1.00 89.44 93 ASN A C 1
ATOM 727 O O . ASN A 1 93 ? 0.367 -7.011 -6.801 1.00 89.44 93 ASN A O 1
ATOM 731 N N . PHE A 1 94 ? 0.577 -7.465 -4.603 1.00 88.69 94 PHE A N 1
ATOM 732 C CA . PHE A 1 94 ? 0.204 -6.137 -4.112 1.00 88.69 94 PHE A CA 1
ATOM 733 C C . PHE A 1 94 ? 1.268 -5.546 -3.189 1.00 88.69 94 PHE A C 1
ATOM 735 O O . PHE A 1 94 ? 1.745 -6.203 -2.263 1.00 88.69 94 PHE A O 1
ATOM 742 N N . CYS A 1 95 ? 1.574 -4.266 -3.394 1.00 87.19 95 CYS A N 1
ATOM 743 C CA . CYS A 1 95 ? 2.491 -3.510 -2.552 1.00 87.19 95 CYS A CA 1
ATOM 744 C C . CYS A 1 95 ? 1.828 -2.204 -2.087 1.00 87.19 95 CYS A C 1
ATOM 746 O O . CYS A 1 95 ? 1.463 -1.348 -2.897 1.00 87.19 95 CYS A O 1
ATOM 748 N N . SER A 1 96 ? 1.662 -2.055 -0.772 1.00 85.94 96 SER A N 1
ATOM 749 C CA . SER A 1 96 ? 1.306 -0.781 -0.138 1.00 85.94 96 SER A CA 1
ATOM 750 C C . SER A 1 96 ? 2.589 -0.043 0.226 1.00 85.94 96 SER A C 1
ATOM 752 O O . SER A 1 96 ? 3.488 -0.634 0.819 1.00 85.94 96 SER A O 1
ATOM 754 N N . ILE A 1 97 ? 2.686 1.245 -0.106 1.00 80.06 97 ILE A N 1
ATOM 755 C CA . ILE A 1 97 ? 3.887 2.045 0.160 1.00 80.06 97 ILE A CA 1
ATOM 756 C C . ILE A 1 97 ? 3.601 3.206 1.106 1.00 80.06 97 ILE A C 1
ATOM 758 O O . ILE A 1 97 ? 2.674 3.990 0.899 1.00 80.06 97 ILE A O 1
ATOM 762 N N . GLN A 1 98 ? 4.445 3.380 2.122 1.00 73.94 98 GLN A N 1
ATOM 763 C CA . GLN A 1 98 ? 4.389 4.539 3.017 1.00 73.94 98 GLN A CA 1
ATOM 764 C C . GLN A 1 98 ? 5.225 5.720 2.538 1.00 73.94 98 GLN A C 1
ATOM 766 O O . GLN A 1 98 ? 4.963 6.842 2.962 1.00 73.94 98 GLN A O 1
ATOM 771 N N . SER A 1 99 ? 6.164 5.515 1.620 1.00 80.94 99 SER A N 1
ATOM 772 C CA . SER A 1 99 ? 6.868 6.576 0.899 1.00 80.94 99 SER A CA 1
ATOM 773 C C . SER A 1 99 ? 7.069 6.159 -0.554 1.00 80.94 99 SER A C 1
ATOM 775 O O . SER A 1 99 ? 7.322 4.989 -0.830 1.00 80.94 99 SER A O 1
ATOM 777 N N . CYS A 1 100 ? 6.947 7.103 -1.488 1.00 79.06 100 CYS A N 1
ATOM 778 C CA . CYS A 1 100 ? 7.234 6.850 -2.901 1.00 79.06 100 CYS A CA 1
ATOM 779 C C . CYS A 1 100 ? 8.733 6.670 -3.158 1.00 79.06 100 CYS A C 1
ATOM 781 O O . CYS A 1 100 ? 9.089 5.857 -4.000 1.00 79.06 100 CYS A O 1
ATOM 783 N N . ASP A 1 101 ? 9.607 7.311 -2.379 1.00 83.31 101 ASP A N 1
ATOM 784 C CA . ASP A 1 101 ? 11.069 7.221 -2.548 1.00 83.31 101 ASP A CA 1
ATOM 785 C C . ASP A 1 101 ? 11.600 5.791 -2.394 1.00 83.31 101 ASP A C 1
ATOM 787 O O . ASP A 1 101 ? 12.627 5.426 -2.962 1.00 83.31 101 ASP A O 1
ATOM 791 N N . ASN A 1 102 ? 10.871 4.948 -1.658 1.00 82.06 102 ASN A N 1
ATOM 792 C CA . ASN A 1 102 ? 11.182 3.532 -1.505 1.00 82.06 102 ASN A CA 1
ATOM 793 C C . ASN A 1 102 ? 11.219 2.788 -2.852 1.00 82.06 102 ASN A C 1
ATOM 795 O O . ASN A 1 102 ? 11.946 1.806 -2.988 1.00 82.06 102 ASN A O 1
ATOM 799 N N . LEU A 1 103 ? 10.488 3.275 -3.858 1.00 86.31 103 LEU A N 1
ATOM 800 C CA . LEU A 1 103 ? 10.445 2.681 -5.191 1.00 86.31 103 LEU A CA 1
ATOM 801 C C . LEU A 1 103 ? 11.777 2.810 -5.944 1.00 86.31 103 LEU A C 1
ATOM 803 O O . LEU A 1 103 ? 12.073 1.942 -6.762 1.00 86.31 103 LEU A O 1
ATOM 807 N N . LEU A 1 104 ? 12.612 3.809 -5.623 1.00 86.38 104 LEU A N 1
ATOM 808 C CA . LEU A 1 104 ? 13.942 3.985 -6.231 1.00 86.38 104 LEU A CA 1
ATOM 809 C C . LEU A 1 104 ? 14.878 2.798 -5.969 1.00 86.38 104 LEU A C 1
ATOM 811 O O . LEU A 1 104 ? 15.799 2.563 -6.738 1.00 86.38 104 LEU A O 1
ATOM 815 N N . GLN A 1 105 ? 14.664 2.060 -4.875 1.00 83.38 105 GLN A N 1
ATOM 816 C CA . GLN A 1 105 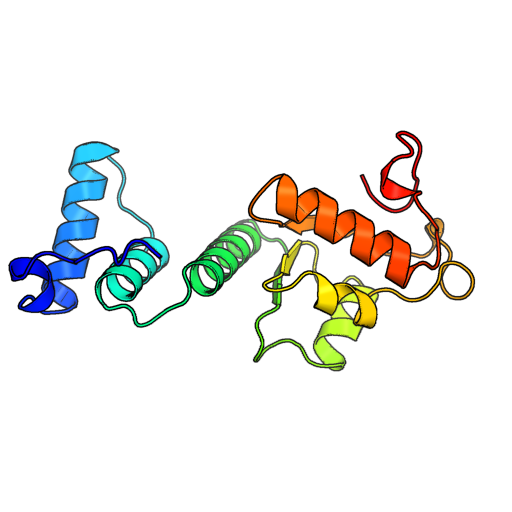? 15.479 0.888 -4.530 1.00 83.38 105 GLN A CA 1
ATOM 817 C C . GLN A 1 105 ? 14.855 -0.427 -5.011 1.00 83.38 105 GLN A C 1
ATOM 819 O O . GLN A 1 105 ? 15.511 -1.464 -4.977 1.00 83.38 105 GLN A O 1
ATOM 824 N N . ILE A 1 106 ? 13.584 -0.393 -5.419 1.00 86.12 106 ILE A N 1
ATOM 825 C CA . ILE A 1 106 ? 12.847 -1.562 -5.909 1.00 86.12 106 ILE A CA 1
ATOM 826 C C . ILE A 1 106 ? 12.975 -1.665 -7.427 1.00 86.12 106 ILE A C 1
ATOM 828 O O . ILE A 1 106 ? 13.064 -2.764 -7.958 1.00 86.12 106 ILE A O 1
ATOM 832 N N . TYR A 1 107 ? 13.001 -0.549 -8.150 1.00 88.81 107 TYR A N 1
ATOM 833 C CA . TYR A 1 107 ? 13.052 -0.561 -9.608 1.00 88.81 107 TYR A CA 1
ATOM 834 C C . TYR A 1 107 ? 14.424 -0.112 -10.107 1.00 88.81 107 TYR A C 1
ATOM 836 O O . TYR A 1 107 ? 14.892 0.967 -9.759 1.00 88.81 107 TYR A O 1
ATOM 844 N N . GLY A 1 108 ? 15.066 -0.955 -10.920 1.00 87.25 108 GLY A N 1
ATOM 845 C CA . GLY A 1 108 ? 16.294 -0.604 -11.634 1.00 87.25 108 GLY A CA 1
ATOM 846 C C . GLY A 1 108 ? 16.010 0.177 -12.918 1.00 87.25 108 GLY A C 1
ATOM 847 O O . GLY A 1 108 ? 14.860 0.292 -13.349 1.00 87.25 108 GLY A O 1
ATOM 848 N N . THR A 1 109 ? 17.063 0.665 -13.570 1.00 91.38 109 THR A N 1
ATOM 849 C CA . THR A 1 109 ? 16.964 1.429 -14.823 1.00 91.38 109 THR A CA 1
ATOM 850 C C . THR A 1 109 ? 16.366 0.598 -15.961 1.00 91.38 109 THR A C 1
ATOM 852 O O . THR A 1 109 ? 16.454 -0.637 -15.979 1.00 91.38 109 THR A O 1
ATOM 855 N N . GLN A 1 110 ? 15.784 1.265 -16.965 1.00 91.75 110 GLN A N 1
ATOM 856 C CA . GLN A 1 110 ? 15.243 0.569 -18.139 1.00 91.75 110 GLN A CA 1
ATOM 857 C C . GLN A 1 110 ? 16.302 -0.155 -18.971 1.00 91.75 110 GLN A C 1
ATOM 859 O O . GLN A 1 110 ? 15.992 -1.163 -19.605 1.00 91.75 110 GLN A O 1
ATOM 864 N N . SER A 1 111 ? 17.545 0.321 -18.943 1.00 90.88 111 SER A N 1
ATOM 865 C CA . SER A 1 111 ? 18.667 -0.326 -19.623 1.00 90.88 111 SER A CA 1
ATOM 866 C C . SER A 1 111 ? 19.050 -1.668 -18.997 1.00 90.88 111 SER A C 1
ATOM 868 O O . SER A 1 111 ? 19.443 -2.575 -19.726 1.00 90.88 111 SER A O 1
ATOM 870 N N . ILE A 1 112 ? 18.925 -1.803 -17.672 1.00 90.25 112 ILE A N 1
ATOM 871 C CA . ILE A 1 112 ? 19.272 -3.028 -16.939 1.00 90.25 112 ILE A CA 1
ATOM 872 C C . ILE A 1 112 ? 18.113 -4.026 -16.964 1.00 90.25 112 ILE A C 1
ATOM 874 O O . ILE A 1 112 ? 18.331 -5.209 -17.214 1.00 90.25 112 ILE A O 1
ATOM 878 N N . THR A 1 113 ? 16.885 -3.558 -16.732 1.00 89.50 113 THR A N 1
ATOM 879 C CA . THR A 1 113 ? 15.689 -4.413 -16.743 1.00 89.50 113 THR A CA 1
ATOM 880 C C . THR A 1 113 ? 14.659 -3.835 -17.706 1.00 89.50 113 THR A C 1
ATOM 882 O O . THR A 1 113 ? 13.940 -2.912 -17.327 1.00 89.50 113 THR A O 1
ATOM 885 N N . PRO A 1 114 ? 14.569 -4.322 -18.952 1.00 91.56 114 PRO A N 1
ATOM 886 C CA . PRO A 1 114 ? 13.533 -3.926 -19.907 1.00 91.56 114 PRO A CA 1
ATOM 887 C C . PRO A 1 114 ? 12.100 -4.129 -19.378 1.00 91.56 114 PRO A C 1
ATOM 889 O O . PRO A 1 114 ? 11.857 -4.985 -18.532 1.00 91.56 114 PRO A O 1
ATOM 892 N N . ASN A 1 115 ? 11.134 -3.333 -19.859 1.00 91.56 115 ASN A N 1
ATOM 893 C CA . ASN A 1 115 ? 9.753 -3.333 -19.334 1.00 91.56 115 ASN A CA 1
ATOM 894 C C . ASN A 1 115 ? 9.052 -4.697 -19.456 1.00 91.56 115 ASN A C 1
ATOM 896 O O . ASN A 1 115 ? 8.250 -5.046 -18.601 1.00 91.56 115 ASN A O 1
ATOM 900 N N . ASP A 1 116 ? 9.346 -5.455 -20.509 1.00 90.69 116 ASP A N 1
ATOM 901 C CA . ASP A 1 116 ? 8.802 -6.792 -20.769 1.00 90.69 116 ASP A CA 1
ATOM 902 C C . ASP A 1 116 ? 9.384 -7.881 -19.854 1.00 90.69 116 ASP A C 1
ATOM 904 O O . ASP A 1 116 ? 8.821 -8.968 -19.761 1.00 90.69 116 ASP A O 1
ATOM 908 N N . GLN A 1 117 ? 10.480 -7.581 -19.154 1.00 89.38 117 GLN A N 1
ATOM 909 C CA . GLN A 1 117 ? 11.096 -8.453 -18.151 1.00 89.38 117 GLN A CA 1
ATOM 910 C C . GLN A 1 117 ? 10.662 -8.104 -16.720 1.00 89.38 117 GLN A C 1
ATOM 912 O O . GLN A 1 117 ? 11.016 -8.812 -15.780 1.00 89.38 117 GLN A O 1
ATOM 917 N N . MET A 1 118 ? 9.905 -7.019 -16.536 1.00 87.44 118 MET A N 1
ATOM 918 C CA . MET A 1 118 ? 9.403 -6.605 -15.228 1.00 87.44 118 MET A CA 1
ATOM 919 C C . MET A 1 118 ? 8.194 -7.443 -14.819 1.00 87.44 118 MET A C 1
ATOM 921 O O . MET A 1 118 ? 7.274 -7.651 -15.610 1.00 87.44 118 MET A O 1
ATOM 925 N N . VAL A 1 119 ? 8.142 -7.849 -13.549 1.00 85.38 119 VAL A N 1
ATOM 926 C CA . VAL A 1 119 ? 6.940 -8.482 -13.002 1.00 85.38 119 VAL A CA 1
ATOM 927 C C . VAL A 1 119 ? 5.847 -7.426 -12.782 1.00 85.38 119 VAL A C 1
ATOM 929 O O . VAL A 1 119 ? 6.080 -6.446 -12.066 1.00 85.38 119 VAL A O 1
ATOM 932 N N . PRO A 1 120 ? 4.634 -7.608 -13.340 1.00 85.44 120 PRO A N 1
ATOM 933 C CA . PRO A 1 120 ? 3.518 -6.708 -13.080 1.00 85.44 120 PRO A CA 1
ATOM 934 C C . PRO A 1 120 ? 3.150 -6.690 -11.593 1.00 85.44 120 PRO A C 1
ATOM 936 O O . PRO A 1 120 ? 2.881 -7.732 -11.000 1.00 85.44 120 PRO A O 1
ATOM 939 N N . SER A 1 121 ? 3.101 -5.496 -11.002 1.00 86.31 121 SER A N 1
ATOM 940 C CA . SER A 1 121 ? 2.771 -5.289 -9.587 1.00 86.31 121 SER A CA 1
ATOM 941 C C . SER A 1 121 ? 1.743 -4.173 -9.434 1.00 86.31 121 SER A C 1
ATOM 943 O O . SER A 1 121 ? 1.868 -3.131 -10.079 1.00 86.31 121 SER A O 1
ATOM 945 N N . LEU A 1 122 ? 0.748 -4.345 -8.555 1.00 87.88 122 LEU A N 1
ATOM 946 C CA . LEU A 1 122 ? -0.158 -3.248 -8.205 1.00 87.88 122 LEU A CA 1
ATOM 947 C C . LEU A 1 122 ? 0.393 -2.464 -7.008 1.00 87.88 122 LEU A C 1
ATOM 949 O O . LEU A 1 122 ? 0.500 -2.999 -5.901 1.00 87.88 122 LEU A O 1
ATOM 953 N N . ILE A 1 123 ? 0.688 -1.179 -7.223 1.00 87.44 123 ILE A N 1
ATOM 954 C CA . ILE A 1 123 ? 1.122 -0.248 -6.174 1.00 87.44 123 ILE A CA 1
ATOM 955 C C . ILE A 1 123 ? -0.076 0.576 -5.708 1.00 87.44 123 ILE A C 1
ATOM 957 O O . ILE A 1 123 ? -0.667 1.325 -6.488 1.00 87.44 123 ILE A O 1
ATOM 961 N N . TYR A 1 124 ? -0.418 0.484 -4.424 1.00 83.31 124 TYR A N 1
ATOM 962 C CA . TYR A 1 124 ? -1.485 1.307 -3.862 1.00 83.31 124 TYR A CA 1
ATOM 963 C C . TYR A 1 124 ? -0.940 2.635 -3.322 1.00 83.31 124 TYR A C 1
ATOM 965 O O . TYR A 1 124 ? -0.027 2.671 -2.495 1.00 83.31 124 TYR A O 1
ATOM 973 N N . SER A 1 125 ? -1.533 3.748 -3.763 1.00 79.38 125 SER A N 1
ATOM 974 C CA . SER A 1 125 ? -1.251 5.093 -3.253 1.00 79.38 125 SER A CA 1
ATOM 975 C C . SER A 1 125 ? -2.548 5.757 -2.789 1.00 79.38 125 SER A C 1
ATOM 977 O O . SER A 1 125 ? -3.559 5.740 -3.483 1.00 79.38 125 SER A O 1
ATOM 979 N N . GLY A 1 126 ? -2.542 6.322 -1.579 1.00 72.19 126 GLY A N 1
ATOM 980 C CA . GLY A 1 126 ? -3.775 6.765 -0.916 1.00 72.19 126 GLY A CA 1
ATOM 981 C C . GLY A 1 126 ? -4.479 7.987 -1.525 1.00 72.19 126 GLY A C 1
ATOM 982 O O . GLY A 1 126 ? -5.613 8.264 -1.147 1.00 72.19 126 GLY A O 1
ATOM 983 N N . THR A 1 127 ? -3.847 8.743 -2.433 1.00 81.50 127 THR A N 1
ATOM 984 C CA . THR A 1 127 ? -4.433 9.951 -3.050 1.00 81.50 127 THR A CA 1
ATOM 985 C C . THR A 1 127 ? -3.946 10.141 -4.488 1.00 81.50 127 THR A C 1
ATOM 987 O O . THR A 1 127 ? -2.842 9.720 -4.820 1.00 81.50 127 THR A O 1
ATOM 990 N N . ARG A 1 128 ? -4.716 10.860 -5.324 1.00 83.31 128 ARG A N 1
ATOM 991 C CA . ARG A 1 128 ? -4.324 11.191 -6.713 1.00 83.31 128 ARG A CA 1
ATOM 992 C C . ARG A 1 128 ? -2.988 11.932 -6.808 1.00 83.31 128 ARG A C 1
ATOM 994 O O . ARG A 1 128 ? -2.191 11.642 -7.691 1.00 83.31 128 ARG A O 1
ATOM 1001 N N . VAL A 1 129 ? -2.741 12.878 -5.898 1.00 86.06 129 VAL A N 1
ATOM 1002 C CA . VAL A 1 129 ? -1.463 13.615 -5.834 1.00 86.06 129 VAL A CA 1
ATOM 1003 C C . VAL A 1 129 ? -0.313 12.642 -5.600 1.00 86.06 129 VAL A C 1
ATOM 1005 O O . VAL A 1 129 ? 0.715 12.716 -6.261 1.00 86.06 129 VAL A O 1
ATOM 1008 N N . ARG A 1 130 ? -0.519 11.677 -4.703 1.00 83.94 130 ARG A N 1
ATOM 1009 C CA . ARG A 1 130 ? 0.472 10.657 -4.392 1.00 83.94 130 ARG A CA 1
ATOM 1010 C C . ARG A 1 130 ? 0.673 9.664 -5.526 1.00 83.94 130 ARG A C 1
ATOM 1012 O O . ARG A 1 130 ? 1.788 9.208 -5.722 1.00 83.94 130 ARG A O 1
ATOM 1019 N N . THR A 1 131 ? -0.377 9.351 -6.282 1.00 89.31 131 THR A N 1
ATOM 1020 C CA . THR A 1 131 ? -0.261 8.556 -7.509 1.00 89.31 131 THR A CA 1
ATOM 1021 C C . THR A 1 131 ? 0.659 9.243 -8.515 1.00 89.31 131 THR A C 1
ATOM 1023 O O . THR A 1 131 ? 1.551 8.593 -9.044 1.00 89.31 131 THR A O 1
ATOM 1026 N N . LEU A 1 132 ? 0.517 10.557 -8.725 1.00 89.50 132 LEU A N 1
ATOM 1027 C CA . LEU A 1 132 ? 1.430 11.303 -9.601 1.00 89.50 132 LEU A CA 1
ATOM 1028 C C . LEU A 1 132 ? 2.873 11.267 -9.088 1.00 89.50 132 LEU A C 1
ATOM 1030 O O . LEU A 1 132 ? 3.767 10.944 -9.858 1.00 89.50 132 LEU A O 1
ATOM 1034 N N . GLN A 1 133 ? 3.091 11.494 -7.790 1.00 90.25 133 GLN A N 1
ATOM 1035 C CA . GLN A 1 133 ? 4.426 11.394 -7.183 1.00 90.25 133 GLN A CA 1
ATOM 1036 C C . GLN A 1 133 ? 5.038 9.998 -7.351 1.00 90.25 133 GLN A C 1
ATOM 1038 O O . GLN A 1 133 ? 6.221 9.866 -7.638 1.00 90.25 133 GLN A O 1
ATOM 1043 N N . VAL A 1 134 ? 4.236 8.942 -7.198 1.00 91.31 134 VAL A N 1
ATOM 1044 C CA . VAL A 1 134 ? 4.673 7.564 -7.455 1.00 91.31 134 VAL A CA 1
ATOM 1045 C C . VAL A 1 134 ? 5.134 7.405 -8.897 1.00 91.31 134 VAL A C 1
ATOM 1047 O O . VAL A 1 134 ? 6.212 6.865 -9.119 1.00 91.31 134 VAL A O 1
ATOM 1050 N N . LEU A 1 135 ? 4.362 7.897 -9.866 1.00 92.69 135 LEU A N 1
ATOM 1051 C CA . LEU A 1 135 ? 4.734 7.810 -11.276 1.00 92.69 135 LEU A CA 1
ATOM 1052 C C . LEU A 1 135 ? 5.990 8.640 -11.603 1.00 92.69 135 LEU A C 1
ATOM 1054 O O . LEU A 1 135 ? 6.821 8.193 -12.387 1.00 92.69 135 LEU A O 1
ATOM 1058 N N . GLU A 1 136 ? 6.172 9.805 -10.977 1.00 92.62 136 GLU A N 1
ATOM 1059 C CA . GLU A 1 136 ? 7.389 10.622 -11.103 1.00 92.62 136 GLU A CA 1
ATOM 1060 C C . GLU A 1 136 ? 8.625 9.907 -10.537 1.00 92.62 136 GLU A C 1
ATOM 1062 O O . GLU A 1 136 ? 9.680 9.890 -11.173 1.00 92.62 136 GLU A O 1
ATOM 1067 N N . VAL A 1 137 ? 8.499 9.270 -9.368 1.00 92.31 137 VAL A N 1
ATOM 1068 C CA . VAL A 1 137 ? 9.595 8.494 -8.770 1.00 92.31 137 VAL A CA 1
ATOM 1069 C C . VAL A 1 137 ? 9.907 7.245 -9.594 1.00 92.31 137 VAL A C 1
ATOM 1071 O O . VAL A 1 137 ? 11.069 6.873 -9.732 1.00 92.31 137 VAL A O 1
ATOM 1074 N N . LEU A 1 138 ? 8.893 6.605 -10.176 1.00 92.69 138 LEU A N 1
ATOM 1075 C CA . LEU A 1 138 ? 9.082 5.493 -11.104 1.00 92.69 138 LEU A CA 1
ATOM 1076 C C . LEU A 1 138 ? 9.842 5.942 -12.357 1.00 92.69 138 LEU A C 1
ATOM 1078 O O . LEU A 1 138 ? 10.812 5.294 -12.733 1.00 92.69 138 LEU A O 1
ATOM 1082 N N . ASP A 1 139 ? 9.478 7.076 -12.953 1.00 93.12 139 ASP A N 1
ATOM 1083 C CA . ASP A 1 139 ? 10.230 7.671 -14.062 1.00 93.12 139 ASP A CA 1
ATOM 1084 C C . ASP A 1 139 ? 11.695 7.934 -13.688 1.00 93.12 139 ASP A C 1
ATOM 1086 O O . ASP A 1 139 ? 12.600 7.651 -14.474 1.00 93.12 139 ASP A O 1
ATOM 1090 N N . GLN A 1 140 ? 11.941 8.435 -12.475 1.00 93.12 140 GLN A N 1
ATOM 1091 C CA . GLN A 1 140 ? 13.291 8.646 -11.960 1.00 93.12 140 GLN A CA 1
ATOM 1092 C C . GLN A 1 140 ? 14.057 7.325 -11.808 1.00 93.12 140 GLN A C 1
ATOM 1094 O O . GLN A 1 140 ? 15.186 7.230 -12.283 1.00 93.12 140 GLN A O 1
ATOM 1099 N N . ALA A 1 141 ? 13.452 6.304 -11.191 1.00 91.62 141 ALA A N 1
ATOM 1100 C CA . ALA A 1 141 ? 14.059 4.982 -11.007 1.00 91.62 141 ALA A CA 1
ATOM 1101 C C . ALA A 1 141 ? 14.434 4.331 -12.348 1.00 91.62 141 ALA A C 1
ATOM 1103 O O . ALA A 1 141 ? 15.464 3.672 -12.481 1.00 91.62 141 ALA A O 1
ATOM 1104 N N . ARG A 1 142 ? 13.589 4.537 -13.362 1.00 93.50 142 ARG A N 1
ATOM 1105 C CA . ARG A 1 142 ? 13.752 3.977 -14.705 1.00 93.50 142 ARG A CA 1
ATOM 1106 C C . ARG A 1 142 ? 14.667 4.794 -15.611 1.00 93.50 142 ARG A C 1
ATOM 1108 O O . ARG A 1 142 ? 15.007 4.297 -16.683 1.00 93.50 142 ARG A O 1
ATOM 1115 N N . GLU A 1 143 ? 15.063 5.993 -15.181 1.00 93.69 143 GLU A N 1
ATOM 1116 C CA . GLU A 1 143 ? 15.766 7.006 -15.980 1.00 93.69 143 GLU A CA 1
ATOM 1117 C C . GLU A 1 143 ? 14.978 7.443 -17.229 1.00 93.69 143 GLU A C 1
ATOM 1119 O O . GLU A 1 143 ? 15.533 7.772 -18.278 1.00 93.69 143 GLU A O 1
ATOM 1124 N N . THR A 1 144 ? 13.650 7.472 -17.121 1.00 89.44 144 THR A N 1
ATOM 1125 C CA . THR A 1 144 ? 12.745 7.827 -18.213 1.00 89.44 144 THR A CA 1
ATOM 1126 C C . THR A 1 144 ? 12.074 9.168 -17.949 1.00 89.44 144 THR A C 1
ATOM 1128 O O . THR A 1 144 ? 11.070 9.257 -17.250 1.00 89.44 144 THR A O 1
ATOM 1131 N N . LEU A 1 145 ? 12.611 10.242 -18.527 1.00 84.88 145 LEU A N 1
ATOM 1132 C CA . LEU A 1 145 ? 12.123 11.597 -18.269 1.00 84.88 145 LEU A CA 1
ATOM 1133 C C . LEU A 1 145 ? 10.689 11.820 -18.798 1.00 84.88 145 LEU A C 1
ATOM 1135 O O . LEU A 1 145 ? 10.444 11.707 -19.999 1.00 84.88 145 LEU A O 1
ATOM 1139 N N . ASN A 1 146 ? 9.770 12.233 -17.914 1.00 86.56 146 ASN A N 1
ATOM 1140 C CA . ASN A 1 146 ? 8.376 12.607 -18.221 1.00 86.56 146 ASN A CA 1
ATOM 1141 C C . ASN A 1 146 ? 7.525 11.510 -18.899 1.00 86.56 146 ASN A C 1
ATOM 1143 O O . ASN A 1 146 ? 6.477 11.817 -19.476 1.00 86.56 146 ASN A O 1
ATOM 1147 N N . LYS A 1 147 ? 7.926 10.238 -18.827 1.00 89.44 147 LYS A N 1
ATOM 1148 C CA . LYS A 1 147 ? 7.148 9.127 -19.386 1.00 89.44 147 LYS A CA 1
ATOM 1149 C C . LYS A 1 147 ? 5.851 8.867 -18.626 1.00 89.44 147 LYS A C 1
ATOM 1151 O O . LYS A 1 147 ? 4.904 8.381 -19.234 1.00 89.44 147 LYS A O 1
ATOM 1156 N N . HIS A 1 148 ? 5.725 9.268 -17.367 1.00 89.00 148 HIS A N 1
ATOM 1157 C CA . HIS A 1 148 ? 4.456 9.216 -16.634 1.00 89.00 148 HIS A CA 1
ATOM 1158 C C . HIS A 1 148 ? 3.325 10.048 -17.264 1.00 89.00 148 HIS A C 1
ATOM 1160 O O . HIS A 1 148 ? 2.157 9.831 -16.952 1.00 89.00 148 HIS A O 1
ATOM 1166 N N . LYS A 1 149 ? 3.650 11.010 -18.137 1.00 89.69 149 LYS A N 1
ATOM 1167 C CA . LYS A 1 149 ? 2.663 11.826 -18.868 1.00 89.69 149 LYS A CA 1
ATOM 1168 C C . LYS A 1 149 ? 2.232 11.192 -20.191 1.00 89.69 149 LYS A C 1
ATOM 1170 O O . LYS A 1 149 ? 1.321 11.702 -20.836 1.00 89.69 149 LYS A O 1
ATOM 1175 N N . ASP A 1 150 ? 2.903 10.123 -20.614 1.00 91.62 150 ASP A N 1
ATOM 1176 C CA . ASP A 1 150 ? 2.622 9.419 -21.858 1.00 91.62 150 ASP A CA 1
ATOM 1177 C C . ASP A 1 150 ? 1.473 8.417 -21.640 1.00 91.62 150 ASP A C 1
ATOM 1179 O O . ASP A 1 150 ? 1.653 7.430 -20.924 1.00 91.62 150 ASP A O 1
ATOM 1183 N N . PRO A 1 151 ? 0.294 8.608 -22.261 1.00 87.25 151 PRO A N 1
ATOM 1184 C CA . PRO A 1 151 ? -0.823 7.673 -22.117 1.00 87.25 151 PRO A CA 1
ATOM 1185 C C . PRO A 1 151 ? -0.521 6.282 -22.700 1.00 87.25 151 PRO A C 1
ATOM 1187 O O . PRO A 1 151 ? -1.251 5.332 -22.422 1.00 87.25 151 PRO A O 1
ATOM 1190 N N . GLN A 1 152 ? 0.536 6.147 -23.509 1.00 89.25 152 GLN A N 1
ATOM 1191 C CA . GLN A 1 152 ? 0.990 4.880 -24.081 1.00 89.25 152 GLN A CA 1
ATOM 1192 C C . GLN A 1 152 ? 2.161 4.256 -23.311 1.00 89.25 152 GLN A C 1
ATOM 1194 O O . GLN A 1 152 ? 2.708 3.248 -23.764 1.00 89.25 152 GLN A O 1
ATOM 1199 N N . ASN A 1 153 ? 2.528 4.789 -22.138 1.00 89.44 153 ASN A N 1
ATOM 1200 C CA . ASN A 1 153 ? 3.598 4.237 -21.308 1.00 89.44 153 ASN A CA 1
ATOM 1201 C C . ASN A 1 153 ? 3.377 2.732 -21.057 1.00 89.44 153 ASN A C 1
ATOM 1203 O O . ASN A 1 153 ? 2.281 2.299 -20.699 1.00 89.44 153 ASN A O 1
ATOM 1207 N N . THR A 1 15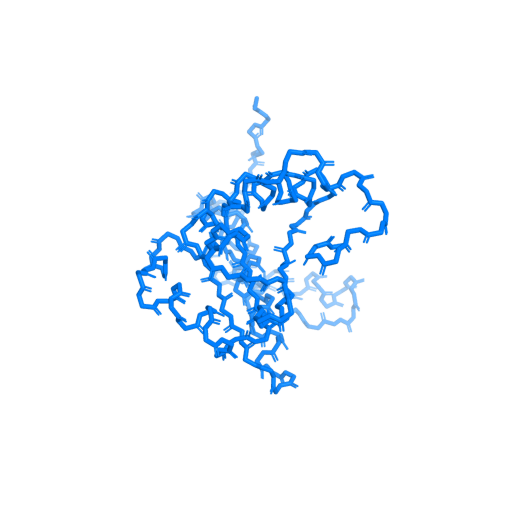4 ? 4.397 1.912 -21.310 1.00 89.56 154 THR A N 1
ATOM 1208 C CA . THR A 1 154 ? 4.331 0.448 -21.162 1.00 89.56 154 THR A CA 1
ATOM 1209 C C . THR A 1 154 ? 4.851 -0.047 -19.813 1.00 89.56 154 THR A C 1
ATOM 1211 O O . THR A 1 154 ? 4.765 -1.239 -19.547 1.00 89.56 154 THR A O 1
ATOM 1214 N N . PHE A 1 155 ? 5.381 0.845 -18.970 1.00 91.12 155 PHE A N 1
ATOM 1215 C CA . PHE A 1 155 ? 5.908 0.521 -17.646 1.00 91.12 155 PHE A CA 1
ATOM 1216 C C . PHE A 1 155 ? 4.892 0.764 -16.522 1.00 91.12 155 PHE A C 1
ATOM 1218 O O . PHE A 1 155 ? 4.655 -0.127 -15.714 1.00 91.12 155 PHE A O 1
ATOM 1225 N N . ALA A 1 156 ? 4.283 1.954 -16.470 1.00 89.12 156 ALA A N 1
ATOM 1226 C CA . ALA A 1 156 ? 3.353 2.345 -15.409 1.00 89.12 156 ALA A CA 1
ATOM 1227 C C . ALA A 1 156 ? 2.147 3.108 -15.977 1.00 89.12 156 ALA A C 1
ATOM 1229 O O . ALA A 1 156 ? 2.299 3.874 -16.932 1.00 89.12 156 ALA A O 1
ATOM 1230 N N . ARG A 1 157 ? 0.957 2.871 -15.406 1.00 81.75 157 ARG A N 1
ATOM 1231 C CA . ARG A 1 157 ? -0.337 3.437 -15.823 1.00 81.75 157 ARG A CA 1
ATOM 1232 C C . ARG A 1 157 ? -1.253 3.672 -14.628 1.00 81.75 157 ARG A C 1
ATOM 1234 O O . ARG A 1 157 ? -1.132 2.901 -13.651 1.00 81.75 157 ARG A O 1
#

Radius of gyration: 19.1 Å; chains: 1; bounding box: 45×38×54 Å

Organism: NCBI:txid200324

Foldseek 3Di:
DPPPDQDVVLVPDDLVVQLVVVQVVCCVPVVDGDDPLVSVLVSCVSVVNDDSLQSVQVVVQVVQVVVVFFEDEDDPVQLDLVNLVCVQVVVGQEYEYPDLLSVLSNAAECVVAPQVNGDDHHYDDPDPVRVVVNLVSVCVSHVNPPLSVPPPRSRHD

Sequence (157 aa):
MNIVRVPEKVQAATDEEIKQLIIAQSLRRYNQEPKPLQVETVTNLLRGLLNPLDTLGDNQVEEKVAAGFTAINMTKVNFTFQACTKIQDGAYNFCSIQSCDNLLQIYGTQSITPNDQMVPSLIYSGTRVRTLQVLEVLDQARETLNKHKDPQNTFAR

Secondary structure (DSSP, 8-state):
-------HHHHHS-HHHHHHHHHHHHHHHHSSPPPHHHHHHHHHHHHT-S-HHHHHHHHHHHHHHHTT--EEEE-TTT--HHHHHHHHTT--SEEEES-SGGGGGT---TTTS-GGGSPP-EEE-SSHHHHHHHHHHHHHHHT-TTGGG-TT-SS--